Protein AF-A0A438MXJ2-F1 (afdb_monomer_lite)

Structure (mmCIF, N/CA/C/O backbone):
data_AF-A0A438MXJ2-F1
#
_entry.id   AF-A0A438MXJ2-F1
#
loop_
_atom_site.group_PDB
_atom_site.id
_atom_site.type_symbol
_atom_site.label_atom_id
_atom_site.label_alt_id
_atom_site.label_comp_id
_atom_site.label_asym_id
_atom_site.label_entity_id
_atom_site.label_seq_id
_atom_site.pdbx_PDB_ins_code
_atom_site.Cartn_x
_atom_site.Cartn_y
_atom_site.Cartn_z
_atom_site.occupancy
_atom_site.B_iso_or_equiv
_atom_site.auth_seq_id
_atom_site.auth_comp_id
_atom_site.auth_asym_id
_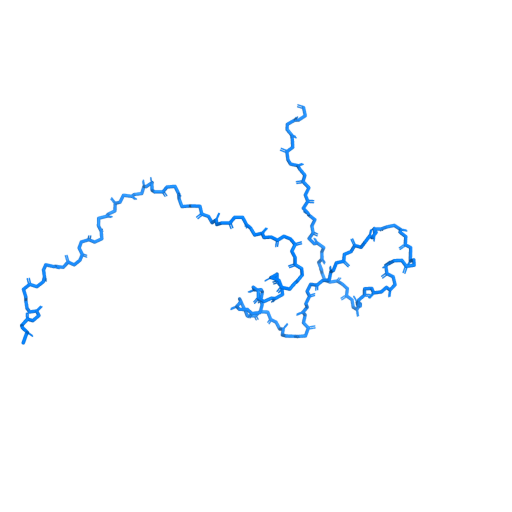atom_site.auth_atom_id
_atom_site.pdbx_PDB_model_num
ATOM 1 N N . MET A 1 1 ? -18.352 39.835 30.175 1.00 48.75 1 MET A N 1
ATOM 2 C CA . MET A 1 1 ? -17.743 40.018 28.842 1.00 48.75 1 MET A CA 1
ATOM 3 C C . MET A 1 1 ? -18.870 39.850 27.849 1.00 48.75 1 MET A C 1
ATOM 5 O O . MET A 1 1 ? -19.446 38.773 27.783 1.00 48.75 1 MET A O 1
ATOM 9 N N . ASP A 1 2 ? -19.291 40.956 27.252 1.00 48.25 2 ASP A N 1
ATOM 10 C CA . ASP A 1 2 ? -20.501 41.055 26.442 1.00 48.25 2 ASP A CA 1
ATOM 11 C C . ASP A 1 2 ? -20.208 40.613 24.998 1.00 48.25 2 ASP A C 1
ATOM 13 O O . ASP A 1 2 ? -19.347 41.191 24.337 1.00 48.25 2 ASP A O 1
ATOM 17 N N . ILE A 1 3 ? -20.884 39.554 24.539 1.00 55.28 3 ILE A N 1
ATOM 18 C CA . ILE A 1 3 ? -20.721 38.947 23.203 1.00 55.28 3 ILE A CA 1
ATOM 19 C C . ILE A 1 3 ? -21.709 39.510 22.167 1.00 55.28 3 ILE A C 1
ATOM 21 O O . ILE A 1 3 ? -21.689 39.096 21.010 1.00 55.28 3 ILE A O 1
ATOM 25 N N . SER A 1 4 ? -22.542 40.479 22.556 1.00 55.50 4 SER A N 1
ATOM 26 C CA . SER A 1 4 ? -23.588 41.073 21.709 1.00 55.50 4 SER A CA 1
ATOM 27 C C . SER A 1 4 ? -23.055 41.953 20.575 1.00 55.50 4 SER A C 1
ATOM 29 O O . SER A 1 4 ? -23.823 42.338 19.699 1.00 55.50 4 SER A O 1
ATOM 31 N N . ASN A 1 5 ? -21.764 42.308 20.602 1.00 49.16 5 ASN A N 1
ATOM 32 C CA . ASN A 1 5 ? -21.172 43.320 19.720 1.00 49.16 5 ASN A CA 1
ATOM 33 C C . ASN A 1 5 ? -20.050 42.779 18.816 1.00 49.16 5 ASN A C 1
ATOM 35 O O . ASN A 1 5 ? -19.239 43.538 18.285 1.00 49.16 5 ASN A O 1
ATOM 39 N N . LEU A 1 6 ? -19.983 41.457 18.643 1.00 52.72 6 LEU A N 1
ATOM 40 C CA . LEU A 1 6 ? -19.158 40.856 17.603 1.00 52.72 6 LEU A CA 1
ATOM 41 C C . LEU A 1 6 ? -19.960 40.899 16.304 1.00 52.72 6 LEU A C 1
ATOM 43 O O . LEU A 1 6 ? -21.018 40.277 16.203 1.00 52.72 6 LEU A O 1
ATOM 47 N N . ALA A 1 7 ? -19.468 41.650 15.317 1.00 53.84 7 ALA A N 1
ATOM 48 C CA . ALA A 1 7 ? -20.001 41.584 13.963 1.00 53.84 7 ALA A CA 1
ATOM 49 C C . ALA A 1 7 ? -20.113 40.106 13.537 1.00 53.84 7 ALA A C 1
ATOM 51 O O . ALA A 1 7 ? -19.225 39.315 13.880 1.00 53.84 7 ALA A O 1
ATOM 52 N N . PRO A 1 8 ? -21.176 39.702 12.814 1.00 54.28 8 PRO A N 1
ATOM 53 C CA . PRO A 1 8 ? -21.250 38.350 12.284 1.00 54.28 8 PRO A CA 1
ATOM 54 C C . PRO A 1 8 ? -19.964 38.081 11.508 1.00 54.28 8 PRO A C 1
ATOM 56 O O . PRO A 1 8 ? -19.545 38.920 10.709 1.00 54.28 8 PRO A O 1
ATOM 59 N N . PHE A 1 9 ? -19.323 36.940 11.770 1.00 51.44 9 PHE A N 1
ATOM 60 C CA . PHE A 1 9 ? -18.186 36.476 10.984 1.00 51.44 9 PHE A CA 1
ATOM 61 C C . PHE A 1 9 ? -18.630 36.427 9.519 1.00 51.44 9 PHE A C 1
ATOM 63 O O . PHE A 1 9 ? -19.3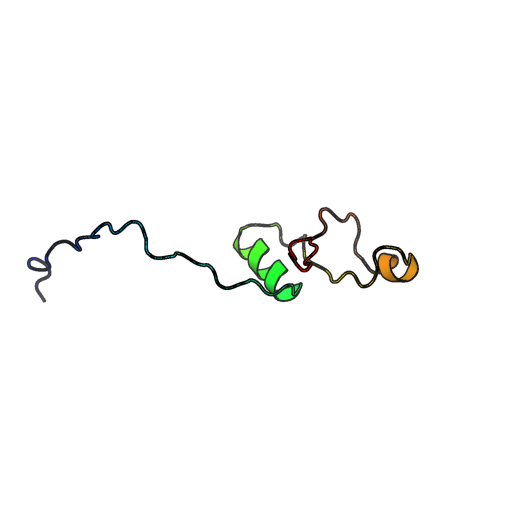08 35.494 9.084 1.00 51.44 9 PHE A O 1
ATOM 70 N N . GLN A 1 10 ? -18.316 37.481 8.766 1.00 50.28 10 GLN A N 1
ATOM 71 C CA . GLN A 1 10 ? -18.547 37.519 7.338 1.00 50.28 10 GLN A CA 1
ATOM 72 C C . GLN A 1 10 ? -17.558 36.536 6.733 1.00 50.28 10 GLN A C 1
ATOM 74 O O . GLN A 1 10 ? -16.380 36.838 6.550 1.00 50.28 10 GLN A O 1
ATOM 79 N N . LYS A 1 11 ? -18.048 35.338 6.411 1.00 54.41 11 LYS A N 1
ATOM 80 C CA . LYS A 1 11 ? -17.372 34.446 5.477 1.00 54.41 11 LYS A CA 1
ATOM 81 C C . LYS A 1 11 ? -17.460 35.09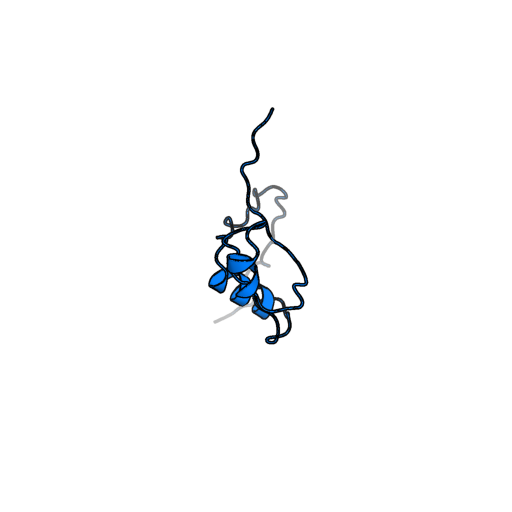8 4.097 1.00 54.41 11 LYS A C 1
ATOM 83 O O . LYS A 1 11 ? -18.359 34.796 3.317 1.00 54.41 11 LYS A O 1
ATOM 88 N N . THR A 1 12 ? -16.568 36.054 3.844 1.00 50.72 12 THR A N 1
ATOM 89 C CA . THR A 1 12 ? -16.352 36.622 2.515 1.00 50.72 12 THR A CA 1
ATOM 90 C C . THR A 1 12 ? -16.020 35.464 1.583 1.00 50.72 12 THR A C 1
ATOM 92 O O . THR A 1 12 ? -15.050 34.735 1.783 1.00 50.72 12 THR A O 1
ATOM 95 N N . GLY A 1 13 ? -16.886 35.245 0.598 1.00 58.84 13 GLY A N 1
ATOM 96 C CA . GLY A 1 13 ? -16.589 34.365 -0.513 1.00 58.84 13 GLY A CA 1
ATOM 97 C C . GLY A 1 13 ? -15.533 35.022 -1.390 1.00 58.84 13 GLY A C 1
ATOM 98 O O . GLY A 1 13 ? -15.826 35.992 -2.079 1.00 58.84 13 GLY A O 1
ATOM 99 N N . MET A 1 14 ? -14.329 34.462 -1.388 1.00 50.06 14 MET A N 1
ATOM 100 C CA . MET A 1 14 ? -13.422 34.513 -2.529 1.00 50.06 14 MET A CA 1
ATOM 101 C C . MET A 1 14 ? -13.214 33.070 -2.982 1.00 50.06 14 MET A C 1
ATOM 103 O O . MET A 1 14 ? -12.451 32.303 -2.403 1.00 50.06 14 MET A O 1
ATOM 107 N N . ALA A 1 15 ? -13.981 32.663 -3.989 1.00 58.97 15 ALA A N 1
ATOM 108 C CA . ALA A 1 15 ? -13.670 31.470 -4.754 1.00 58.97 15 ALA A CA 1
ATOM 109 C C . ALA A 1 15 ? -12.459 31.797 -5.638 1.00 58.97 15 ALA A C 1
ATOM 111 O O . ALA A 1 15 ? -12.649 32.329 -6.721 1.00 58.97 15 ALA A O 1
ATOM 112 N N . ASP A 1 16 ? -11.253 31.602 -5.098 1.00 59.28 16 ASP A N 1
ATOM 113 C CA . ASP A 1 16 ? -10.047 31.068 -5.763 1.00 59.28 16 ASP A CA 1
ATOM 114 C C . ASP A 1 16 ? -8.825 31.277 -4.849 1.00 59.28 16 ASP A C 1
ATOM 116 O O . ASP A 1 16 ? -7.855 31.967 -5.153 1.00 59.28 16 ASP A O 1
ATOM 120 N N . GLU A 1 17 ? -8.905 30.724 -3.644 1.00 59.16 17 GLU A N 1
ATOM 121 C CA . GLU A 1 17 ? -7.701 30.384 -2.898 1.00 59.16 17 GLU A CA 1
ATOM 122 C C . GLU A 1 17 ? -7.277 29.042 -3.488 1.00 59.16 17 GLU A C 1
ATOM 124 O O . GLU A 1 17 ? -8.094 28.119 -3.465 1.00 59.16 17 GLU A O 1
ATOM 129 N N . ASN A 1 18 ? -6.076 28.926 -4.058 1.00 73.38 18 ASN A N 1
ATOM 130 C CA . ASN A 1 18 ? -5.595 27.683 -4.666 1.00 73.38 18 ASN A CA 1
ATOM 131 C C . ASN A 1 18 ? -5.510 26.582 -3.589 1.00 73.38 18 ASN A C 1
ATOM 133 O O . ASN A 1 18 ? -4.478 26.395 -2.942 1.00 73.38 18 ASN A O 1
ATOM 137 N N . ARG A 1 19 ? -6.641 25.918 -3.319 1.00 84.19 19 ARG A N 1
ATOM 138 C CA . ARG A 1 19 ? -6.789 24.905 -2.276 1.00 84.19 19 ARG A CA 1
ATOM 139 C C . ARG A 1 19 ? -6.014 23.684 -2.722 1.00 84.19 19 ARG A C 1
ATOM 141 O O . ARG A 1 19 ? -6.512 22.866 -3.489 1.00 84.19 19 ARG A O 1
ATOM 148 N N . ALA A 1 20 ? -4.795 23.578 -2.225 1.00 86.94 20 ALA A N 1
ATOM 149 C CA . ALA A 1 20 ? -3.952 22.420 -2.420 1.00 86.94 20 ALA A CA 1
ATOM 150 C C . ALA A 1 20 ? -3.927 21.574 -1.146 1.00 86.94 20 ALA A C 1
ATOM 152 O O . ALA A 1 20 ? -3.903 22.094 -0.030 1.00 86.94 20 ALA A O 1
ATOM 153 N N . PHE A 1 21 ? -3.896 20.259 -1.328 1.00 89.75 21 PHE A N 1
ATOM 154 C CA . PHE A 1 21 ? -3.482 19.343 -0.276 1.00 89.75 21 PHE A CA 1
ATOM 155 C C . PHE A 1 21 ? -1.969 19.158 -0.339 1.00 89.75 21 PHE A C 1
ATOM 157 O O . PHE A 1 21 ? -1.366 19.229 -1.412 1.00 89.75 21 PHE A O 1
ATOM 164 N N . VAL A 1 22 ? -1.359 18.902 0.817 1.00 91.19 22 VAL A N 1
ATOM 165 C CA . VAL A 1 22 ? 0.039 18.471 0.869 1.00 91.19 22 VAL A CA 1
ATOM 166 C C . VAL A 1 22 ? 0.144 17.112 0.164 1.00 91.19 22 VAL A C 1
ATOM 168 O O . VAL A 1 22 ? -0.701 16.248 0.424 1.00 91.19 22 VAL A O 1
ATOM 171 N N . PRO A 1 23 ? 1.136 16.903 -0.723 1.00 91.00 23 PRO A N 1
ATOM 172 C CA . PRO A 1 23 ? 1.352 15.608 -1.351 1.00 91.00 23 PRO A CA 1
ATOM 173 C C . PRO A 1 23 ? 1.512 14.507 -0.302 1.00 91.00 23 PRO A C 1
ATOM 175 O O . PRO A 1 23 ? 2.273 14.656 0.654 1.00 91.00 23 PRO A O 1
ATOM 178 N N . LEU A 1 24 ? 0.784 13.409 -0.487 1.00 92.94 24 LEU A N 1
ATOM 179 C CA . LEU A 1 24 ? 0.835 12.268 0.414 1.00 92.94 24 LEU A CA 1
ATOM 180 C C . LEU A 1 24 ? 2.066 11.408 0.106 1.00 92.94 24 LEU A C 1
ATOM 182 O O . LEU A 1 24 ? 2.309 11.052 -1.047 1.00 92.94 24 LEU A O 1
ATOM 186 N N . GLU A 1 25 ? 2.818 11.050 1.144 1.00 94.44 25 GLU A N 1
ATOM 187 C CA . GLU A 1 25 ? 3.930 10.107 1.042 1.00 94.44 25 GLU A CA 1
ATOM 188 C C . GLU A 1 25 ? 3.412 8.693 0.730 1.00 94.44 25 GLU A C 1
ATOM 190 O O . GLU A 1 25 ? 2.483 8.203 1.377 1.00 94.44 25 GLU A O 1
ATOM 195 N N . ASN A 1 26 ? 4.032 8.016 -0.240 1.00 94.62 26 ASN A N 1
ATOM 196 C CA . ASN A 1 26 ? 3.737 6.618 -0.558 1.00 94.62 26 ASN A CA 1
ATOM 197 C C . ASN A 1 26 ? 4.423 5.673 0.440 1.00 94.62 26 ASN A C 1
ATOM 199 O O . ASN A 1 26 ? 5.372 4.974 0.093 1.00 94.62 26 ASN A O 1
ATOM 203 N N . ASN A 1 27 ? 3.956 5.709 1.686 1.00 96.69 27 ASN A N 1
ATOM 204 C CA . ASN A 1 27 ? 4.456 4.914 2.800 1.00 96.69 27 ASN A CA 1
ATOM 205 C C . ASN A 1 27 ? 3.291 4.122 3.422 1.00 96.69 27 ASN A C 1
ATOM 207 O O . ASN A 1 27 ? 2.264 4.725 3.762 1.00 96.69 27 ASN A O 1
ATOM 211 N N . PRO A 1 28 ? 3.412 2.792 3.595 1.00 97.00 28 PRO A N 1
ATOM 212 C CA . PRO A 1 28 ? 2.311 1.951 4.053 1.00 97.00 28 PRO A CA 1
ATOM 213 C C . PRO A 1 28 ? 1.776 2.331 5.441 1.00 97.00 28 PRO A C 1
ATOM 215 O O . PRO A 1 28 ? 0.572 2.200 5.668 1.00 97.00 28 PRO A O 1
ATOM 218 N N . GLU A 1 29 ? 2.609 2.838 6.355 1.00 97.00 29 GLU A N 1
ATOM 219 C CA . GLU A 1 29 ? 2.179 3.257 7.698 1.00 97.00 29 GLU A CA 1
ATOM 220 C C . GLU A 1 29 ? 1.294 4.511 7.638 1.00 97.00 29 GLU A C 1
ATOM 222 O O . GLU A 1 29 ? 0.191 4.539 8.201 1.00 97.00 29 GLU A O 1
ATOM 227 N N . VAL A 1 30 ? 1.735 5.519 6.878 1.00 96.50 30 VAL A N 1
ATOM 228 C CA . VAL A 1 30 ? 0.992 6.769 6.654 1.00 96.50 30 VAL A CA 1
ATOM 229 C C . VAL A 1 30 ? -0.341 6.474 5.968 1.00 96.50 30 VAL A C 1
ATOM 231 O O . VAL A 1 30 ? -1.400 6.922 6.413 1.00 96.50 30 VAL A O 1
ATOM 234 N N . MET A 1 31 ? -0.304 5.666 4.910 1.00 97.19 31 MET A N 1
ATOM 235 C CA . MET A 1 31 ? -1.486 5.297 4.140 1.00 97.19 31 MET A CA 1
ATOM 236 C C . MET A 1 31 ? -2.491 4.476 4.947 1.00 97.19 31 MET A C 1
ATOM 238 O O . MET A 1 31 ? -3.689 4.749 4.879 1.00 97.19 31 MET A O 1
ATOM 242 N N . THR A 1 32 ? -2.018 3.494 5.719 1.00 97.62 32 THR A N 1
ATOM 243 C CA . THR A 1 32 ? -2.876 2.661 6.576 1.00 97.62 32 THR A CA 1
ATOM 244 C C . THR A 1 32 ? -3.569 3.513 7.632 1.00 97.62 32 THR A C 1
ATOM 246 O O . THR A 1 32 ? -4.786 3.417 7.791 1.00 97.62 32 THR A O 1
ATOM 249 N N . THR A 1 33 ? -2.824 4.406 8.288 1.00 97.12 33 THR A N 1
ATOM 250 C CA . THR A 1 33 ? -3.382 5.335 9.278 1.00 97.12 33 THR A CA 1
ATOM 251 C C . THR A 1 33 ? -4.448 6.233 8.651 1.00 97.12 33 THR A C 1
ATOM 253 O O . THR A 1 33 ? -5.539 6.378 9.205 1.00 97.12 33 THR A O 1
ATOM 256 N N . LEU A 1 34 ? -4.177 6.782 7.461 1.00 96.12 34 LEU A N 1
ATOM 257 C CA . LEU A 1 34 ? -5.119 7.636 6.743 1.00 96.12 34 LEU A CA 1
ATOM 258 C C . LEU A 1 34 ? -6.428 6.905 6.420 1.00 96.12 34 LEU A C 1
ATOM 260 O O . LEU A 1 34 ? -7.504 7.398 6.749 1.00 96.12 34 LEU A O 1
ATOM 264 N N . VAL A 1 35 ? -6.373 5.725 5.793 1.00 96.56 35 VAL A N 1
ATOM 265 C CA . VAL A 1 35 ? -7.610 5.026 5.399 1.00 96.56 35 VAL A CA 1
ATOM 266 C C . VAL A 1 35 ? -8.417 4.540 6.599 1.00 96.56 35 VAL A C 1
ATOM 268 O O . VAL A 1 35 ? -9.645 4.521 6.535 1.00 96.56 35 VAL A O 1
ATOM 271 N N . GLN A 1 36 ? -7.759 4.205 7.709 1.00 97.62 36 GLN A N 1
ATOM 272 C CA . GLN A 1 36 ? -8.442 3.873 8.958 1.00 97.62 36 GLN A CA 1
ATOM 273 C C . GLN A 1 36 ? -9.164 5.094 9.546 1.00 97.62 36 GLN A C 1
ATOM 275 O O . GLN A 1 36 ? -10.319 4.972 9.951 1.00 97.62 36 GLN A O 1
ATOM 280 N N . GLN A 1 37 ? -8.547 6.283 9.518 1.00 97.06 37 GLN A N 1
ATOM 281 C CA . GLN A 1 37 ? -9.211 7.537 9.908 1.00 97.06 37 GLN A CA 1
ATOM 282 C C . GLN A 1 37 ? -10.408 7.874 9.007 1.00 97.06 37 GLN A C 1
ATOM 284 O O . GLN A 1 37 ? -11.383 8.462 9.470 1.00 97.06 37 GLN A O 1
ATOM 289 N N . LEU A 1 38 ? -10.365 7.455 7.740 1.00 97.19 38 LEU A N 1
ATOM 290 C CA . LEU A 1 38 ? -11.473 7.582 6.790 1.00 97.19 38 LEU A CA 1
ATOM 291 C C . LEU A 1 38 ? -12.561 6.501 6.959 1.00 97.19 38 LEU A C 1
ATOM 293 O O . LEU A 1 38 ? -13.554 6.523 6.233 1.00 97.19 38 LEU A O 1
ATOM 297 N N . GLY A 1 39 ? -12.407 5.573 7.909 1.00 97.62 39 GLY A N 1
ATOM 298 C CA . GLY A 1 39 ? -13.407 4.554 8.239 1.00 97.62 39 GLY A CA 1
ATOM 299 C C . GLY A 1 39 ? -13.188 3.187 7.585 1.00 97.62 39 GLY A C 1
ATOM 300 O O . GLY A 1 39 ? -14.087 2.344 7.632 1.00 97.62 39 GLY A O 1
ATOM 301 N N . LEU A 1 40 ? -12.019 2.931 6.984 1.00 96.88 40 LEU A N 1
ATOM 302 C CA . LEU A 1 40 ? -11.680 1.594 6.497 1.00 96.88 40 LEU A CA 1
ATOM 303 C C . LEU A 1 40 ? -11.552 0.609 7.667 1.00 96.88 40 LEU A C 1
ATOM 305 O O . LEU A 1 40 ? -11.073 0.946 8.749 1.00 96.88 40 LEU A O 1
ATOM 309 N N . SER A 1 41 ? -11.958 -0.640 7.438 1.00 97.06 41 SER A N 1
ATOM 310 C CA . SER A 1 41 ? -11.832 -1.699 8.439 1.00 97.06 41 SER A CA 1
ATOM 311 C C . SER A 1 41 ? -10.370 -1.889 8.884 1.00 97.06 41 SER A C 1
ATOM 313 O O . SER A 1 41 ? -9.510 -2.063 8.021 1.00 97.06 41 SER A O 1
ATOM 315 N N . PRO A 1 42 ? -10.089 -2.018 10.198 1.00 95.44 42 PRO A N 1
ATOM 316 C CA . PRO A 1 42 ? -8.751 -2.346 10.713 1.00 95.44 42 PRO A CA 1
ATOM 317 C C . PRO A 1 42 ? -8.203 -3.711 10.268 1.00 95.44 42 PRO A C 1
ATOM 319 O O . PRO A 1 42 ? -7.055 -4.036 10.542 1.00 95.44 42 PRO A O 1
ATOM 322 N N . LYS A 1 43 ? -9.022 -4.537 9.602 1.00 96.19 43 LYS A N 1
ATOM 323 C CA . LYS A 1 43 ? -8.593 -5.804 8.987 1.00 96.19 43 LYS A CA 1
ATOM 324 C C . LYS A 1 43 ? -7.838 -5.603 7.668 1.00 96.19 43 LYS A C 1
ATOM 326 O O . LYS A 1 43 ? -7.373 -6.582 7.090 1.00 96.19 43 LYS A O 1
ATOM 331 N N . LEU A 1 44 ? -7.778 -4.370 7.168 1.00 97.00 44 LEU A N 1
ATOM 332 C CA . LEU A 1 44 ? -7.093 -3.990 5.941 1.00 97.00 44 LEU A CA 1
ATOM 333 C C . LEU A 1 44 ? -5.954 -3.025 6.266 1.00 97.00 44 LEU A C 1
ATOM 335 O O . LEU A 1 44 ? -6.079 -2.167 7.140 1.00 97.00 44 LEU A O 1
ATOM 339 N N . GLN A 1 45 ? -4.859 -3.165 5.529 1.00 97.00 45 GLN A N 1
ATOM 340 C CA . GLN A 1 45 ? -3.674 -2.324 5.647 1.00 97.00 45 GLN A CA 1
ATOM 341 C C . GLN A 1 45 ? -2.923 -2.284 4.313 1.00 97.00 45 GLN A C 1
ATOM 343 O O . GLN A 1 45 ? -3.116 -3.152 3.455 1.00 97.00 45 GLN A O 1
ATOM 348 N N . PHE A 1 46 ? -2.068 -1.281 4.150 1.00 97.62 46 PHE A N 1
ATOM 349 C CA . PHE A 1 46 ? -1.141 -1.18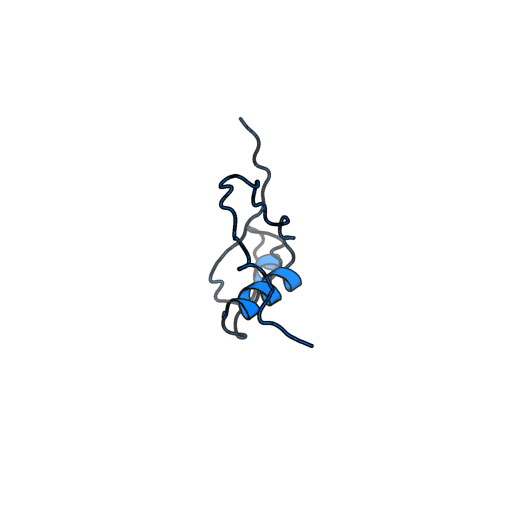4 3.028 1.00 97.62 46 PHE A CA 1
ATOM 350 C C . PHE A 1 46 ? 0.148 -1.956 3.319 1.00 97.62 46 PHE A C 1
ATOM 352 O O . PHE A 1 46 ? 0.592 -2.049 4.461 1.00 97.62 46 PHE A O 1
ATOM 359 N N . HIS A 1 47 ? 0.746 -2.501 2.262 1.00 97.50 47 HIS A N 1
ATOM 360 C CA . HIS A 1 47 ? 2.018 -3.217 2.292 1.00 97.50 47 HIS A CA 1
ATOM 361 C C . HIS A 1 47 ? 2.896 -2.745 1.138 1.00 97.50 47 HIS A C 1
ATOM 363 O O . HIS A 1 47 ? 2.385 -2.511 0.041 1.00 97.50 47 HIS A O 1
ATOM 369 N N . ASP A 1 48 ? 4.206 -2.674 1.370 1.00 96.56 48 ASP A N 1
ATOM 370 C CA . ASP A 1 48 ? 5.169 -2.433 0.299 1.00 96.56 48 ASP A CA 1
ATOM 371 C C . ASP A 1 48 ? 5.239 -3.620 -0.658 1.00 96.56 48 ASP A C 1
ATOM 373 O O . ASP A 1 48 ? 5.259 -4.782 -0.248 1.00 96.56 48 ASP A O 1
ATOM 377 N N . VAL A 1 49 ? 5.320 -3.314 -1.952 1.00 96.31 49 VAL A N 1
ATOM 378 C CA . VAL A 1 49 ? 5.464 -4.302 -3.021 1.00 96.31 49 VAL A CA 1
ATOM 379 C C . VAL A 1 49 ? 6.835 -4.129 -3.664 1.00 96.31 49 VAL A C 1
ATOM 381 O O . VAL A 1 49 ? 7.062 -3.180 -4.409 1.00 96.31 49 VAL A O 1
ATOM 384 N N . TRP A 1 50 ? 7.754 -5.058 -3.394 1.00 94.69 50 TRP A N 1
ATOM 385 C CA . TRP A 1 50 ? 9.128 -4.985 -3.914 1.00 94.69 50 TRP A CA 1
ATOM 386 C C . TRP A 1 50 ? 9.265 -5.410 -5.378 1.00 94.69 50 TRP A C 1
ATOM 388 O O . TRP A 1 50 ? 10.191 -4.988 -6.062 1.00 94.69 50 TRP A O 1
ATOM 398 N N . SER A 1 51 ? 8.360 -6.257 -5.869 1.00 95.69 51 SER A N 1
ATOM 399 C CA . SER A 1 51 ? 8.334 -6.689 -7.265 1.00 95.69 51 SER A CA 1
ATOM 400 C C . SER A 1 51 ? 6.917 -7.048 -7.685 1.00 95.69 51 SER A C 1
ATOM 402 O O . SER A 1 51 ? 6.146 -7.577 -6.888 1.00 95.69 51 SER A O 1
ATOM 404 N N . LEU A 1 52 ? 6.588 -6.777 -8.949 1.00 95.00 52 LEU A N 1
ATOM 405 C CA . LEU A 1 52 ? 5.311 -7.152 -9.565 1.00 95.00 52 LEU A CA 1
ATOM 406 C C . LEU A 1 52 ? 5.380 -8.487 -10.314 1.00 95.00 52 LEU A C 1
ATOM 408 O O . LEU A 1 52 ? 4.343 -9.020 -10.701 1.00 95.00 52 LEU A O 1
ATOM 412 N N . THR A 1 53 ? 6.583 -9.017 -10.539 1.00 95.88 53 THR A N 1
ATOM 413 C CA . THR A 1 53 ? 6.798 -10.182 -11.410 1.00 95.88 53 THR A CA 1
ATOM 414 C C . THR A 1 53 ? 7.584 -11.304 -10.752 1.00 95.88 53 THR A C 1
ATOM 416 O O . THR A 1 53 ? 7.490 -12.433 -11.219 1.00 95.88 53 THR A O 1
ATOM 419 N N . ASP A 1 54 ? 8.348 -11.030 -9.692 1.00 97.56 54 ASP A N 1
ATOM 420 C CA . ASP A 1 54 ? 9.083 -12.061 -8.956 1.00 97.56 54 ASP A CA 1
ATOM 421 C C . ASP A 1 54 ? 8.142 -12.779 -7.968 1.00 97.56 54 ASP A C 1
ATOM 423 O O . ASP A 1 54 ? 7.703 -12.165 -6.987 1.00 97.56 54 ASP A O 1
ATOM 427 N N . PRO A 1 55 ? 7.835 -14.076 -8.175 1.00 96.19 55 PRO A N 1
ATOM 428 C CA . PRO A 1 55 ? 6.918 -14.808 -7.307 1.00 96.19 55 PRO A CA 1
ATOM 429 C C . PRO A 1 55 ? 7.400 -14.911 -5.858 1.00 96.19 55 PRO A C 1
ATOM 431 O O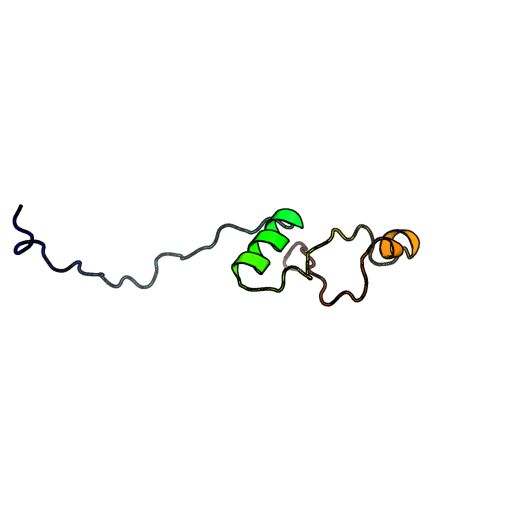 . PRO A 1 55 ? 6.574 -14.936 -4.947 1.00 96.19 55 PRO A O 1
ATOM 434 N N . SER A 1 56 ? 8.717 -14.958 -5.632 1.00 96.25 56 SER A N 1
ATOM 435 C CA . SER A 1 56 ? 9.287 -15.083 -4.288 1.00 96.25 56 SER A CA 1
ATOM 436 C C . SER A 1 56 ? 9.037 -13.824 -3.458 1.00 96.25 56 SER A C 1
ATOM 438 O O . SER A 1 56 ? 8.657 -13.919 -2.294 1.00 96.25 56 SER A O 1
ATOM 440 N N . LEU A 1 57 ? 9.139 -12.649 -4.083 1.00 96.00 57 LEU A N 1
ATOM 441 C CA . LEU A 1 57 ? 8.865 -11.365 -3.441 1.00 96.00 57 LEU A CA 1
ATOM 442 C C . LEU A 1 57 ? 7.360 -11.115 -3.272 1.00 96.00 57 LEU A C 1
ATOM 444 O O . LEU A 1 57 ? 6.936 -10.508 -2.291 1.00 96.00 57 LEU A O 1
ATOM 448 N N . LEU A 1 58 ? 6.532 -11.633 -4.182 1.00 96.19 58 LEU A N 1
ATOM 449 C CA . LEU A 1 58 ? 5.071 -11.541 -4.086 1.00 96.19 58 LEU A CA 1
ATOM 450 C C . LEU A 1 58 ? 4.457 -12.455 -3.019 1.00 96.19 58 LEU A C 1
ATOM 452 O O . LEU A 1 58 ? 3.324 -12.202 -2.594 1.00 96.19 58 LEU A O 1
ATOM 456 N N . ALA A 1 59 ? 5.163 -13.514 -2.613 1.00 95.25 59 ALA A N 1
ATOM 457 C CA . ALA A 1 59 ? 4.691 -14.484 -1.628 1.00 95.25 59 ALA A CA 1
ATOM 458 C C . ALA A 1 59 ? 4.598 -13.906 -0.203 1.00 95.25 59 ALA A C 1
ATOM 460 O O . ALA A 1 59 ? 3.837 -14.426 0.609 1.00 95.25 59 ALA A O 1
ATOM 461 N N . PHE A 1 60 ? 5.322 -12.820 0.093 1.00 92.50 60 PHE A N 1
ATOM 462 C CA . PHE A 1 60 ? 5.274 -12.140 1.395 1.00 92.50 60 PHE A CA 1
ATOM 463 C C . PHE A 1 60 ? 4.025 -11.271 1.591 1.00 92.50 60 PHE A C 1
ATOM 465 O O . PHE A 1 60 ? 3.716 -10.879 2.715 1.00 92.50 60 PHE A O 1
ATOM 472 N N . LEU A 1 61 ? 3.301 -10.959 0.512 1.00 95.62 61 LEU A N 1
ATOM 473 C CA . LEU A 1 61 ? 2.124 -10.098 0.568 1.00 95.62 61 LEU A CA 1
ATOM 474 C C . LEU A 1 61 ? 0.903 -10.880 1.068 1.00 95.62 61 LEU A C 1
ATOM 476 O O . LEU A 1 61 ? 0.556 -11.901 0.461 1.00 95.62 61 LEU A O 1
ATOM 480 N N . PRO A 1 62 ? 0.188 -10.390 2.098 1.00 96.06 62 PRO A N 1
ATOM 481 C CA . PRO A 1 62 ? -1.071 -10.990 2.520 1.00 96.06 62 PRO A CA 1
ATOM 482 C C . PRO A 1 62 ? -2.091 -11.050 1.380 1.00 96.06 62 PRO A C 1
ATOM 484 O O . PRO A 1 62 ? -2.186 -10.145 0.547 1.00 96.06 62 PRO A O 1
ATOM 487 N N . ARG A 1 63 ? -2.868 -12.138 1.342 1.00 95.50 63 ARG A N 1
ATOM 488 C CA . ARG A 1 63 ? -3.890 -12.385 0.317 1.00 95.50 63 ARG A CA 1
ATOM 489 C C . ARG A 1 63 ? -5.270 -12.593 0.957 1.00 95.50 63 ARG A C 1
ATOM 491 O O . ARG A 1 63 ? -5.341 -13.190 2.030 1.00 95.50 63 ARG A O 1
ATOM 498 N N . PRO A 1 64 ? -6.360 -12.163 0.294 1.00 96.31 64 PRO A N 1
ATOM 499 C CA . PRO A 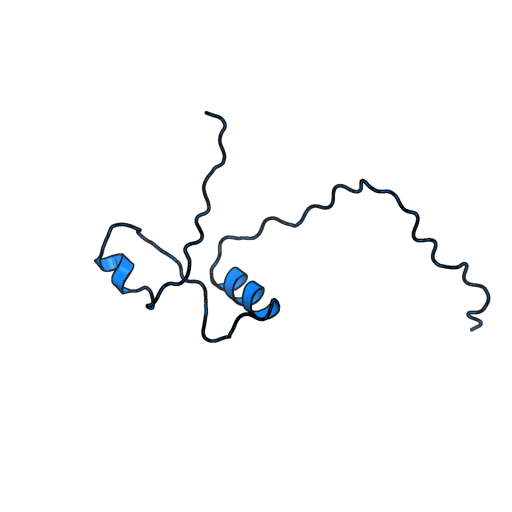1 64 ? -6.391 -11.509 -1.020 1.00 96.31 64 PRO A CA 1
ATOM 500 C C . PRO A 1 64 ? -5.903 -10.050 -0.977 1.00 96.31 64 PRO A C 1
ATOM 502 O O . PRO A 1 64 ? -6.081 -9.358 0.020 1.00 96.31 64 PRO A O 1
ATOM 505 N N . ALA A 1 65 ? -5.304 -9.587 -2.078 1.00 95.75 65 ALA A N 1
ATOM 506 C CA . ALA A 1 65 ? -4.981 -8.174 -2.272 1.00 95.75 65 ALA A CA 1
ATOM 507 C C . ALA A 1 65 ? -6.149 -7.494 -3.000 1.00 95.75 65 ALA A C 1
ATOM 509 O O . ALA A 1 65 ? -6.548 -7.956 -4.068 1.00 95.75 65 ALA A O 1
ATOM 510 N N . TYR A 1 66 ? -6.703 -6.427 -2.421 1.00 96.69 66 TYR A N 1
ATOM 511 C CA . TYR A 1 66 ? -7.913 -5.770 -2.940 1.00 96.69 66 TYR A CA 1
ATOM 512 C C . TYR A 1 66 ? -7.627 -4.640 -3.933 1.00 96.69 66 TYR A C 1
ATOM 514 O O . TYR A 1 66 ? -8.456 -4.353 -4.791 1.00 96.69 66 TYR A O 1
ATOM 522 N N . ALA A 1 67 ? -6.469 -3.992 -3.816 1.00 96.50 67 ALA A N 1
ATOM 523 C CA . ALA A 1 67 ? -6.055 -2.887 -4.670 1.00 96.50 67 ALA A CA 1
ATOM 524 C C . ALA A 1 67 ? -4.523 -2.814 -4.743 1.00 96.50 67 ALA A C 1
ATOM 526 O O . ALA A 1 67 ? -3.831 -3.319 -3.859 1.00 96.50 67 ALA A O 1
ATOM 527 N N . LEU A 1 68 ? -4.013 -2.158 -5.786 1.00 96.06 68 LEU A N 1
ATOM 528 C CA . LEU A 1 68 ? -2.607 -1.798 -5.944 1.00 96.06 68 LEU A CA 1
ATOM 529 C C . LEU A 1 68 ? -2.530 -0.283 -6.143 1.00 96.06 68 LEU A C 1
ATOM 531 O O . LEU A 1 68 ? -3.132 0.235 -7.083 1.00 96.06 68 LEU A O 1
ATOM 535 N N . LEU A 1 69 ? -1.800 0.414 -5.272 1.00 95.62 69 LEU A N 1
ATOM 536 C CA . LEU A 1 69 ? -1.430 1.807 -5.504 1.00 95.62 69 LEU A CA 1
ATOM 537 C C . LEU A 1 69 ? -0.042 1.845 -6.143 1.00 95.62 69 LEU A C 1
ATOM 539 O O . LEU A 1 69 ? 0.900 1.261 -5.613 1.00 95.62 69 LEU A O 1
ATOM 543 N N . LEU A 1 70 ? 0.078 2.550 -7.266 1.00 94.75 70 LEU A N 1
ATOM 544 C CA . LEU A 1 70 ? 1.341 2.766 -7.959 1.00 94.75 70 LEU A CA 1
ATOM 545 C C . LEU A 1 70 ? 1.584 4.266 -8.102 1.00 94.75 70 LEU A C 1
ATOM 547 O O . LEU A 1 70 ? 0.775 4.971 -8.704 1.00 94.75 70 LEU A O 1
ATOM 551 N N . VAL A 1 71 ? 2.714 4.735 -7.582 1.00 93.19 71 VAL A N 1
ATOM 552 C CA . VAL A 1 71 ? 3.199 6.097 -7.815 1.00 93.19 71 VAL A CA 1
ATOM 553 C C . VAL A 1 71 ? 4.269 6.042 -8.894 1.00 93.19 71 VAL A C 1
ATOM 555 O O . VAL A 1 71 ? 5.230 5.283 -8.788 1.00 93.19 71 VAL A O 1
ATOM 558 N N . PHE A 1 72 ? 4.094 6.837 -9.944 1.00 92.44 72 PHE A N 1
ATOM 559 C CA . PHE A 1 72 ? 5.021 6.921 -11.065 1.00 92.44 72 PHE A CA 1
ATOM 560 C C . PHE A 1 72 ? 5.132 8.372 -11.562 1.00 92.44 72 PHE A C 1
ATOM 562 O O . PHE A 1 72 ? 4.213 9.166 -11.339 1.00 92.44 72 PHE A O 1
ATOM 569 N N . PRO A 1 73 ? 6.241 8.750 -12.219 1.00 91.94 73 PRO A N 1
ATOM 570 C CA . PRO A 1 73 ? 6.401 10.091 -12.773 1.00 91.94 73 PRO A CA 1
ATOM 571 C C . PRO A 1 73 ? 5.389 10.380 -13.886 1.00 91.94 73 PRO A C 1
ATOM 573 O O . PRO A 1 73 ? 5.219 9.579 -14.803 1.00 91.94 73 PRO A O 1
ATOM 576 N N . ILE A 1 74 ? 4.778 11.564 -13.852 1.00 88.81 74 ILE A N 1
ATOM 577 C CA . ILE A 1 74 ? 3.942 12.079 -14.942 1.00 88.81 74 ILE A CA 1
ATOM 578 C C . ILE A 1 74 ? 4.772 13.000 -15.844 1.00 88.81 74 ILE A C 1
ATOM 580 O O . ILE A 1 74 ? 4.823 14.211 -15.651 1.00 88.81 74 ILE A O 1
ATOM 584 N N . THR A 1 75 ? 5.475 12.437 -16.823 1.00 87.88 75 THR A N 1
ATOM 585 C CA . THR A 1 75 ? 6.196 13.230 -17.833 1.00 87.88 75 THR A CA 1
ATOM 586 C C . THR A 1 75 ? 5.366 13.363 -19.108 1.00 87.88 75 THR A C 1
ATOM 588 O O . THR A 1 75 ? 4.769 12.384 -19.555 1.00 87.88 75 THR A O 1
ATOM 591 N N . SER A 1 76 ? 5.351 14.547 -19.728 1.00 75.81 76 SER A N 1
ATOM 592 C CA . SER A 1 76 ? 4.856 14.707 -21.101 1.00 75.81 76 SER A CA 1
ATOM 593 C C . SER A 1 76 ? 5.757 13.922 -22.056 1.00 75.81 76 SER A C 1
ATOM 595 O O . SER A 1 76 ? 6.978 14.065 -21.980 1.00 75.81 76 SER A O 1
ATOM 597 N N . THR A 1 77 ? 5.155 13.078 -22.896 1.00 55.94 77 THR A N 1
ATOM 598 C CA . THR A 1 77 ? 5.856 12.351 -23.969 1.00 55.94 77 THR A CA 1
ATOM 599 C C . THR A 1 77 ? 6.283 13.301 -25.076 1.00 55.94 77 THR A C 1
ATOM 601 O O . THR A 1 77 ? 5.500 14.234 -25.367 1.00 55.94 77 THR A O 1
#

pLDDT: mean 84.86, std 17.77, range [48.25, 97.62]

Secondary structure (DSSP, 8-state):
---TT---------S----PPPPPP--HHHHHHHHHHTT--TT------S-SS-HHHHTTS-SS-------------

Sequence (77 aa):
MDISNLAPFQKTGMADENRAFVPLENNPEVMTTLVQQLGLSPKLQFHDVWSLTDPSLLAFLPRPAYALLLVFPITST

Foldseek 3Di:
DDPPPDDPPPPDDDPDPPDDDDDDDPDFVSVQVVVVVVPDDPVDTDDDQPDPPDVVSVVPDDPDDDDDDDDDDDDDD

Organism: Exophiala mesophila (NCBI:txid212818)

InterPro domains:
  IPR001578 Peptidase C12, ubiquitin carboxyl-terminal hydrolase [PF01088] (21-76)
  IPR001578 Peptidase C12, ubiquitin carboxyl-terminal hydrolase [PR00707] (23-40)
  IPR001578 Peptidase C12, ubiquitin carboxyl-terminal hydrolase [PR00707] (61-73)
  IPR001578 Peptidase C12, ubiquitin carboxyl-terminal hydrolase [PS52048] (20-77)
  IPR001578 Peptidase C12, ubiquitin carboxyl-terminal hydrolase [PTHR10589] (20-75)
  IPR036959 Peptidase C12, ubiquitin carboxyl-terminal hydrolase superfamily [G3DSA:3.40.532.10] (14-77)
  IPR038765 Papain-like cysteine peptidase superfamily [SSF54001] (19-76)

Radius of gyration: 22.0 Å; chains: 1; bounding box: 33×58×53 Å